Protein AF-A0AB34HE00-F1 (afdb_monomer)

Structure (mmCIF, N/CA/C/O backbone):
data_AF-A0AB34HE00-F1
#
_entry.id   AF-A0AB34HE00-F1
#
loop_
_atom_site.group_PDB
_atom_site.id
_atom_site.type_symbol
_atom_site.label_atom_id
_atom_site.label_alt_id
_atom_site.label_comp_id
_atom_site.label_asym_id
_atom_site.label_entity_id
_atom_site.label_seq_id
_atom_site.pdbx_PDB_ins_code
_atom_site.Cartn_x
_atom_site.Cartn_y
_atom_site.Cartn_z
_atom_site.occupancy
_atom_site.B_iso_or_equiv
_atom_site.auth_seq_id
_atom_site.auth_comp_id
_atom_site.auth_asym_id
_atom_site.auth_atom_id
_atom_site.pdbx_PDB_model_num
ATOM 1 N N . MET A 1 1 ? 17.769 9.445 -12.924 1.00 48.28 1 MET A N 1
ATOM 2 C CA . MET A 1 1 ? 16.444 10.086 -12.811 1.00 48.28 1 MET A CA 1
ATOM 3 C C . MET A 1 1 ? 16.498 10.975 -11.578 1.00 48.28 1 MET A C 1
ATOM 5 O O . MET A 1 1 ? 16.554 10.436 -10.483 1.00 48.28 1 MET A O 1
ATOM 9 N N . SER A 1 2 ? 16.625 12.293 -11.733 1.00 54.03 2 SER A N 1
ATOM 10 C CA . SER A 1 2 ? 16.610 13.227 -10.600 1.00 54.03 2 SER A CA 1
ATOM 11 C C . SER A 1 2 ? 15.168 13.384 -10.118 1.00 54.03 2 SER A C 1
ATOM 13 O O . SER A 1 2 ? 14.342 13.938 -10.841 1.00 54.03 2 SER A O 1
ATOM 15 N N . THR A 1 3 ? 14.838 12.848 -8.947 1.00 61.94 3 THR A N 1
ATOM 16 C CA . THR A 1 3 ? 13.557 13.116 -8.281 1.00 61.94 3 THR A CA 1
ATOM 17 C C . THR A 1 3 ? 13.557 14.574 -7.826 1.00 61.94 3 THR A C 1
ATOM 19 O O . THR A 1 3 ? 14.520 15.012 -7.194 1.00 61.94 3 THR A O 1
ATOM 22 N N . SER A 1 4 ? 12.529 15.349 -8.179 1.00 78.31 4 SER A N 1
ATOM 23 C CA . SER A 1 4 ? 12.396 16.711 -7.652 1.00 78.31 4 SER A CA 1
ATOM 24 C C . SER A 1 4 ? 12.177 16.657 -6.135 1.00 78.31 4 SER A C 1
ATOM 26 O O . SER A 1 4 ? 11.664 15.667 -5.613 1.00 78.31 4 SER A O 1
ATOM 28 N N . SER A 1 5 ? 12.548 17.725 -5.422 1.00 83.69 5 SER A N 1
ATOM 29 C CA . SER A 1 5 ? 12.297 17.852 -3.972 1.00 83.69 5 SER A CA 1
ATOM 30 C C . SER A 1 5 ? 10.817 17.626 -3.613 1.00 83.69 5 SER A C 1
ATOM 32 O O . SER A 1 5 ? 10.491 17.067 -2.567 1.00 83.69 5 SER A O 1
ATOM 34 N N . GLU A 1 6 ? 9.916 17.994 -4.527 1.00 89.06 6 GLU A N 1
ATOM 35 C CA . GLU A 1 6 ? 8.473 17.806 -4.385 1.00 89.06 6 GLU A CA 1
ATOM 36 C C . GLU A 1 6 ? 8.080 16.324 -4.341 1.00 89.06 6 GLU A C 1
ATOM 38 O O . GLU A 1 6 ? 7.235 15.939 -3.546 1.00 89.06 6 GLU A O 1
ATOM 43 N N . GLU A 1 7 ? 8.725 15.448 -5.114 1.00 89.62 7 GLU A N 1
ATOM 44 C CA . GLU A 1 7 ? 8.373 14.021 -5.131 1.00 89.62 7 GLU A CA 1
ATOM 45 C C . GLU A 1 7 ? 8.819 13.258 -3.876 1.00 89.62 7 GLU A C 1
ATOM 47 O O . GLU A 1 7 ? 8.312 12.168 -3.606 1.00 89.62 7 GLU A O 1
ATOM 52 N N . CYS A 1 8 ? 9.721 13.835 -3.081 1.00 93.44 8 CYS A N 1
ATOM 53 C CA . CYS A 1 8 ? 10.228 13.259 -1.835 1.00 93.44 8 CYS A CA 1
ATOM 54 C C . CYS A 1 8 ? 9.305 13.517 -0.629 1.00 93.44 8 CYS A C 1
ATOM 56 O O . CYS A 1 8 ? 9.769 13.598 0.504 1.00 93.44 8 CYS A O 1
ATOM 58 N N . GLN A 1 9 ? 7.999 13.645 -0.862 1.00 95.75 9 GLN A N 1
ATOM 59 C CA . GLN A 1 9 ? 6.988 13.823 0.180 1.00 95.75 9 GLN A CA 1
ATOM 60 C C . GLN A 1 9 ? 6.177 12.539 0.395 1.00 95.75 9 GLN A C 1
ATOM 62 O O . GLN A 1 9 ? 6.268 11.561 -0.360 1.00 95.75 9 GLN A O 1
ATOM 67 N N . ASN A 1 10 ? 5.363 12.528 1.451 1.00 97.19 10 ASN A N 1
ATOM 68 C CA . ASN A 1 10 ? 4.399 11.460 1.676 1.00 97.19 10 ASN A CA 1
ATOM 69 C C . ASN A 1 10 ? 3.065 11.779 0.991 1.00 97.19 10 ASN A C 1
ATOM 71 O O . ASN A 1 10 ? 2.254 12.544 1.507 1.00 97.19 10 ASN A O 1
ATOM 75 N N . TYR A 1 11 ? 2.825 11.165 -0.163 1.00 97.19 11 TYR A N 1
ATOM 76 C CA . TYR A 1 11 ? 1.561 11.268 -0.879 1.00 97.19 11 TYR A CA 1
ATOM 77 C C . TYR A 1 11 ? 0.669 10.096 -0.494 1.00 97.19 11 TYR A C 1
ATOM 79 O O . TYR A 1 11 ? 1.043 8.948 -0.725 1.00 97.19 11 TYR A O 1
ATOM 87 N N . ILE A 1 12 ? -0.515 10.366 0.054 1.00 97.31 12 ILE A N 1
ATOM 88 C CA . ILE A 1 12 ? -1.501 9.320 0.350 1.00 97.31 12 ILE A CA 1
ATOM 89 C C . ILE A 1 12 ? -2.065 8.781 -0.971 1.00 97.31 12 ILE A C 1
ATOM 91 O O . ILE A 1 12 ? -2.585 9.537 -1.791 1.00 97.31 12 ILE A O 1
ATOM 95 N N . ARG A 1 13 ? -1.926 7.470 -1.200 1.00 95.69 13 ARG A N 1
ATOM 96 C CA . ARG A 1 13 ? -2.352 6.785 -2.442 1.00 95.69 13 ARG A CA 1
ATOM 97 C C . ARG A 1 13 ? -3.392 5.698 -2.203 1.00 95.69 13 ARG A C 1
ATOM 99 O O . ARG A 1 13 ? -4.024 5.244 -3.154 1.00 95.69 13 ARG A O 1
ATOM 106 N N . VAL A 1 14 ? -3.563 5.284 -0.950 1.00 96.12 14 VAL A N 1
ATOM 107 C CA . VAL A 1 14 ? -4.580 4.324 -0.523 1.00 96.12 14 VAL A CA 1
ATOM 108 C C . VAL A 1 14 ? -5.256 4.865 0.727 1.00 96.12 14 VAL A C 1
ATOM 110 O O . VAL A 1 14 ? -4.582 5.238 1.686 1.00 96.12 14 VAL A O 1
ATOM 113 N N . LEU A 1 15 ? -6.583 4.892 0.703 1.00 96.25 15 LEU A N 1
ATOM 114 C CA . LEU A 1 15 ? -7.442 5.300 1.806 1.00 96.25 15 LEU A CA 1
ATOM 115 C C . LEU A 1 15 ? -8.671 4.389 1.774 1.00 96.25 15 LEU A C 1
ATOM 117 O O . LEU A 1 15 ? -9.487 4.501 0.863 1.00 96.25 15 LEU A O 1
ATOM 121 N N . LEU A 1 16 ? -8.755 3.445 2.707 1.00 95.81 16 LEU A N 1
ATOM 122 C CA . LEU A 1 16 ? -9.796 2.419 2.750 1.00 95.81 16 LEU A CA 1
ATOM 123 C C . LEU A 1 16 ? -10.482 2.443 4.110 1.00 95.81 16 LEU A C 1
ATOM 125 O O . LEU A 1 16 ? -9.814 2.484 5.143 1.00 95.81 16 LEU A O 1
ATOM 129 N N . VAL A 1 17 ? -11.809 2.392 4.096 1.00 94.62 17 VAL A N 1
ATOM 130 C CA . VAL A 1 17 ? -12.650 2.392 5.295 1.00 94.62 17 VAL A CA 1
ATOM 131 C C . VAL A 1 17 ? -13.351 1.044 5.399 1.00 94.62 17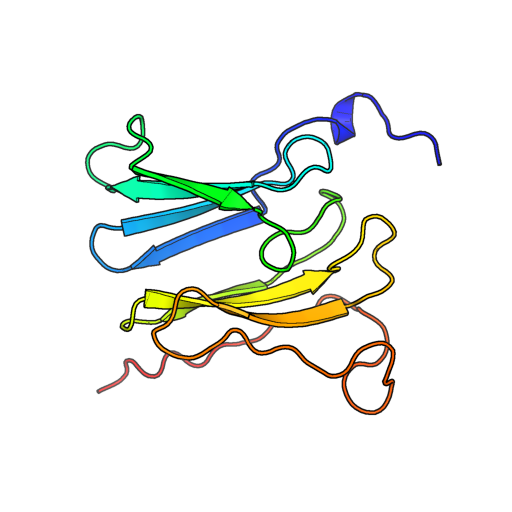 VAL A C 1
ATOM 133 O O . VAL A 1 17 ? -13.938 0.586 4.422 1.00 94.62 17 VAL A O 1
ATOM 136 N N . GLY A 1 18 ? -13.290 0.417 6.573 1.00 90.88 18 GLY A N 1
ATOM 137 C CA . GLY A 1 18 ? -14.003 -0.821 6.882 1.00 90.88 18 GLY A CA 1
ATOM 138 C C . GLY A 1 18 ? -14.508 -0.794 8.320 1.00 90.88 18 GLY A C 1
ATOM 139 O O . GLY A 1 18 ? -13.723 -0.933 9.260 1.00 90.88 18 GLY A O 1
ATOM 140 N N . GLY A 1 19 ? -15.814 -0.589 8.502 1.00 91.06 19 GLY A N 1
ATOM 141 C CA . GLY A 1 19 ? -16.392 -0.314 9.821 1.00 91.06 19 GLY A CA 1
ATOM 142 C C . GLY A 1 19 ? -15.828 0.983 10.417 1.00 91.06 19 GLY A C 1
ATOM 143 O O . GLY A 1 19 ? -15.849 2.021 9.765 1.00 91.06 19 GLY A O 1
ATOM 144 N N . ASP A 1 20 ? -15.290 0.912 11.637 1.00 92.31 20 ASP A N 1
ATOM 145 C CA . ASP A 1 20 ? -14.570 2.011 12.318 1.00 92.31 20 ASP A CA 1
ATOM 146 C C . ASP A 1 20 ? -13.079 2.087 11.916 1.00 92.31 20 ASP A C 1
ATOM 148 O O . ASP A 1 20 ? -12.359 3.016 12.265 1.00 92.31 20 ASP A O 1
ATOM 152 N N . ARG A 1 21 ? -12.558 1.123 11.152 1.00 91.81 21 ARG A N 1
ATOM 153 C CA . ARG A 1 21 ? -11.128 1.103 10.820 1.00 91.81 21 ARG A CA 1
ATOM 154 C C . ARG A 1 21 ? -10.845 1.891 9.548 1.00 91.81 21 ARG A C 1
ATOM 156 O O . ARG A 1 21 ? -11.491 1.701 8.518 1.00 91.81 21 ARG A O 1
ATOM 163 N N . LEU A 1 22 ? -9.803 2.712 9.613 1.00 95.56 22 LEU A N 1
ATOM 164 C CA . LEU A 1 22 ? -9.218 3.426 8.491 1.00 95.56 22 LEU A CA 1
ATOM 165 C C . LEU A 1 22 ? -7.831 2.851 8.179 1.00 95.56 22 LEU A C 1
ATOM 167 O O . LEU A 1 22 ? -6.879 3.044 8.939 1.00 95.56 22 LEU A O 1
ATOM 171 N N . PHE A 1 23 ? -7.709 2.181 7.035 1.00 96.88 23 PHE A N 1
ATOM 172 C CA . PHE A 1 23 ? -6.435 1.709 6.499 1.00 96.88 23 PHE A CA 1
ATOM 173 C C . PHE A 1 23 ? -5.912 2.708 5.466 1.00 96.88 23 PHE A C 1
ATOM 175 O O . PHE A 1 23 ? -6.548 2.971 4.444 1.00 96.88 23 PHE A O 1
ATOM 182 N N . THR A 1 24 ? -4.737 3.277 5.723 1.00 97.44 24 THR A N 1
ATOM 183 C CA . THR A 1 24 ? -4.146 4.327 4.879 1.00 97.44 24 THR A CA 1
ATOM 184 C C . THR A 1 24 ? -2.747 3.941 4.449 1.00 97.44 24 THR A C 1
ATOM 186 O O . THR A 1 24 ? -1.997 3.408 5.260 1.00 97.44 24 THR A O 1
ATOM 189 N N . CYS A 1 25 ? -2.361 4.242 3.212 1.00 98.06 25 CYS A N 1
ATOM 190 C CA . CYS A 1 25 ? -0.977 4.117 2.773 1.00 98.06 25 CYS A CA 1
ATOM 191 C C . CYS A 1 25 ? -0.531 5.331 1.972 1.00 98.06 25 CYS A C 1
ATOM 193 O O . CYS A 1 25 ? -1.294 5.881 1.170 1.00 98.06 25 CYS A O 1
ATOM 195 N N . GLY A 1 26 ? 0.735 5.691 2.141 1.00 97.88 26 GLY A N 1
ATOM 196 C CA . GLY A 1 26 ? 1.368 6.7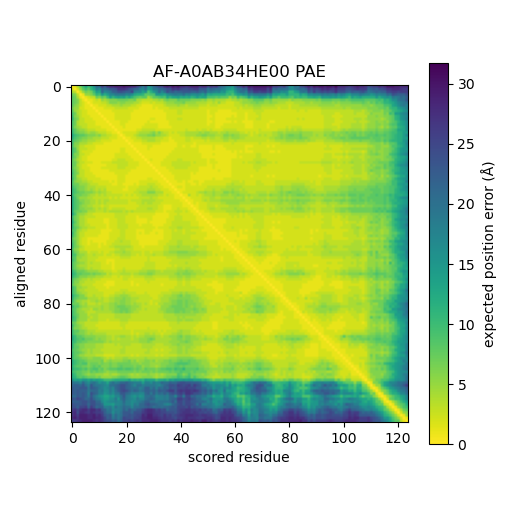36 1.359 1.00 97.88 26 GLY A CA 1
ATOM 197 C C . GLY A 1 26 ? 2.765 6.363 0.887 1.00 97.88 26 GLY A C 1
ATOM 198 O O . GLY A 1 26 ? 3.373 5.410 1.375 1.00 97.88 26 GLY A O 1
ATOM 199 N N . THR A 1 27 ? 3.251 7.116 -0.099 1.00 97.06 27 THR A N 1
ATOM 200 C CA . THR A 1 27 ? 4.555 6.906 -0.747 1.00 97.06 27 THR A CA 1
ATOM 201 C C . THR A 1 27 ? 5.721 7.083 0.211 1.00 97.06 27 THR A C 1
ATOM 203 O O . THR A 1 27 ? 6.768 6.482 -0.015 1.00 97.06 27 THR A O 1
ATOM 206 N N . ASN A 1 28 ? 5.547 7.920 1.242 1.00 97.50 28 ASN A N 1
ATOM 207 C CA . ASN A 1 28 ? 6.543 8.246 2.257 1.00 97.50 28 ASN A CA 1
ATOM 208 C C . ASN A 1 28 ? 7.949 8.417 1.650 1.00 97.50 28 ASN A C 1
ATOM 210 O O . ASN A 1 28 ? 8.855 7.634 1.921 1.00 97.50 28 ASN A O 1
ATOM 214 N N . ALA A 1 29 ? 8.093 9.387 0.740 1.00 95.81 29 ALA A N 1
ATOM 215 C CA . ALA A 1 29 ? 9.344 9.667 0.031 1.00 95.81 29 ALA A CA 1
ATOM 216 C C . ALA A 1 29 ? 9.976 8.421 -0.625 1.00 95.81 29 ALA A C 1
ATOM 218 O O . ALA A 1 29 ? 11.148 8.115 -0.417 1.00 95.81 29 ALA A O 1
ATOM 219 N N . PHE A 1 30 ? 9.190 7.683 -1.415 1.00 95.06 30 PHE A N 1
ATOM 220 C CA . PHE A 1 30 ? 9.606 6.429 -2.052 1.00 95.06 30 PHE A CA 1
ATOM 221 C C . PHE A 1 30 ? 9.979 5.300 -1.075 1.00 95.06 30 PHE A C 1
ATOM 223 O O . PHE A 1 30 ? 10.692 4.367 -1.439 1.00 95.06 30 PHE A O 1
ATOM 230 N N . THR A 1 31 ? 9.468 5.334 0.152 1.00 96.62 31 THR A N 1
ATOM 231 C CA . THR A 1 31 ? 9.561 4.233 1.118 1.00 96.62 31 THR A CA 1
ATOM 232 C C . THR A 1 31 ? 8.170 3.938 1.671 1.00 96.62 31 THR A C 1
ATOM 234 O O . THR A 1 31 ? 7.881 4.280 2.813 1.00 96.62 31 THR A O 1
ATOM 237 N N . PRO A 1 32 ? 7.266 3.361 0.856 1.00 97.44 32 PRO A N 1
ATOM 238 C CA . PRO A 1 32 ? 5.839 3.360 1.140 1.00 97.44 32 PRO A CA 1
ATOM 239 C C . PRO A 1 32 ? 5.510 2.696 2.477 1.00 97.44 32 PRO A C 1
ATOM 241 O O . PRO A 1 32 ? 6.024 1.623 2.805 1.00 97.44 32 PRO A O 1
ATOM 244 N N . VAL A 1 33 ? 4.604 3.321 3.226 1.00 98.25 33 VAL A N 1
ATOM 245 C CA . VAL A 1 33 ? 4.169 2.898 4.564 1.00 98.25 33 VAL A CA 1
ATOM 246 C C . VAL A 1 33 ? 2.649 2.900 4.616 1.00 98.25 33 VAL A C 1
ATOM 248 O O . VAL A 1 33 ? 2.007 3.806 4.080 1.00 98.25 33 VAL A O 1
ATOM 251 N N . CYS A 1 34 ? 2.082 1.898 5.285 1.00 98.00 34 CYS A N 1
ATOM 252 C CA . CYS A 1 34 ? 0.665 1.844 5.614 1.00 98.00 34 CYS A CA 1
ATOM 253 C C . CYS A 1 34 ? 0.443 1.943 7.123 1.00 98.00 34 CYS A C 1
ATOM 255 O O . CYS A 1 34 ? 1.270 1.488 7.911 1.00 98.00 34 CYS A O 1
ATOM 257 N N . THR A 1 35 ? -0.695 2.505 7.518 1.00 97.56 35 THR A N 1
ATOM 258 C CA . THR A 1 35 ? -1.102 2.666 8.915 1.00 97.56 35 THR A CA 1
ATOM 259 C C . THR A 1 35 ? -2.584 2.363 9.099 1.00 97.56 35 THR A C 1
ATOM 261 O O . THR A 1 35 ? -3.394 2.688 8.226 1.00 97.56 35 THR A O 1
ATOM 264 N N . ASN A 1 36 ? -2.917 1.766 10.243 1.00 95.69 36 ASN A N 1
ATOM 265 C CA . ASN A 1 36 ? -4.286 1.556 10.712 1.00 95.69 36 ASN A CA 1
ATOM 266 C C . ASN A 1 36 ? -4.642 2.580 11.785 1.00 95.69 36 ASN A C 1
ATOM 268 O O . ASN A 1 36 ? -3.875 2.770 12.729 1.00 95.69 36 ASN A O 1
ATOM 272 N N . ARG A 1 37 ? -5.824 3.184 11.663 1.00 95.62 37 ARG A N 1
ATOM 273 C CA . ARG A 1 37 ? -6.396 4.120 12.641 1.00 95.62 37 ARG A CA 1
ATOM 274 C C . ARG A 1 37 ? -7.877 3.830 12.855 1.00 95.62 37 ARG A C 1
ATOM 276 O O . ARG A 1 37 ? -8.482 3.121 12.051 1.00 95.62 37 ARG A O 1
ATOM 283 N N . THR A 1 38 ? -8.450 4.388 13.908 1.00 95.69 38 THR A N 1
ATOM 284 C CA . THR A 1 38 ? -9.904 4.460 14.103 1.00 95.69 38 THR A CA 1
ATOM 285 C C . THR A 1 38 ? -10.444 5.745 13.489 1.00 95.69 38 THR A C 1
ATOM 287 O O . THR A 1 38 ? -9.758 6.768 13.471 1.00 95.69 38 THR A O 1
ATOM 290 N N . LEU A 1 39 ? -11.671 5.719 12.967 1.00 94.94 39 LEU A N 1
ATOM 291 C CA . LEU A 1 39 ? -12.302 6.909 12.387 1.00 94.94 39 LEU A CA 1
ATOM 292 C C . LEU A 1 39 ? -12.606 7.969 13.450 1.00 94.94 39 LEU A C 1
ATOM 294 O O . LEU A 1 39 ? -12.607 9.161 13.148 1.00 94.94 39 LEU A O 1
ATOM 298 N N . SER A 1 40 ? -12.836 7.533 14.690 1.00 95.69 40 SER A N 1
ATOM 299 C CA . SER A 1 40 ? -13.066 8.412 15.838 1.00 95.69 40 SER A CA 1
ATOM 300 C C . SER A 1 40 ? -11.814 9.182 16.275 1.00 95.69 40 SER A C 1
ATOM 302 O O . SER A 1 40 ? -11.939 10.305 16.764 1.00 95.69 40 SER A O 1
ATOM 304 N N . ASN A 1 41 ? -10.613 8.627 16.066 1.00 95.06 41 ASN A N 1
ATOM 305 C CA . ASN A 1 41 ? -9.351 9.271 16.417 1.00 95.06 41 ASN A CA 1
ATOM 306 C C . ASN A 1 41 ? -8.263 9.048 15.352 1.00 95.06 41 ASN A C 1
ATOM 308 O O . ASN A 1 41 ? -7.428 8.150 15.439 1.00 95.06 41 ASN A O 1
ATOM 312 N N . LEU A 1 42 ? -8.207 9.954 14.374 1.00 93.88 42 LEU A N 1
ATOM 313 C CA . LEU A 1 42 ? -7.233 9.908 13.278 1.00 93.88 42 LEU A CA 1
ATOM 314 C C . LEU A 1 42 ? -5.793 10.266 13.689 1.00 93.88 42 LEU A C 1
ATOM 316 O O . LEU A 1 42 ? -4.888 10.180 12.857 1.00 93.88 42 LEU A O 1
ATOM 320 N N . THR A 1 43 ? -5.563 10.695 14.932 1.00 94.81 43 THR A N 1
ATOM 321 C CA . THR A 1 43 ? -4.207 11.014 15.411 1.00 94.81 43 THR A CA 1
ATOM 322 C C . THR A 1 43 ? -3.485 9.786 15.951 1.00 94.81 43 THR A C 1
ATOM 324 O O . THR A 1 43 ? -2.261 9.700 15.857 1.00 94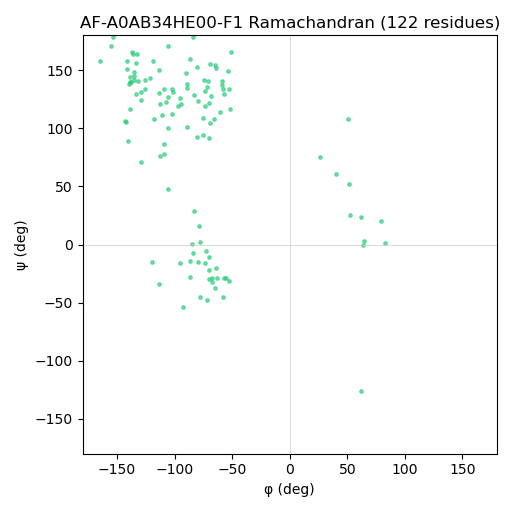.81 43 THR A O 1
ATOM 327 N N . GLU A 1 44 ? -4.236 8.807 16.452 1.00 95.25 44 GLU A N 1
ATOM 328 C CA . GLU A 1 44 ? -3.690 7.578 17.004 1.00 95.25 44 GLU A CA 1
ATOM 329 C C . GLU A 1 44 ? -3.392 6.565 15.892 1.00 95.25 44 GLU A C 1
ATOM 331 O O . GLU A 1 44 ? -4.229 6.271 15.038 1.00 95.25 44 GLU A O 1
ATOM 336 N N . ILE A 1 45 ? -2.167 6.038 15.886 1.00 95.81 45 ILE A N 1
ATOM 337 C CA . ILE A 1 45 ? -1.732 4.988 14.963 1.00 95.81 45 ILE A CA 1
ATOM 338 C C . ILE A 1 45 ? -1.732 3.677 15.736 1.00 95.81 45 ILE A C 1
ATOM 340 O O . ILE A 1 45 ? -0.904 3.494 16.623 1.00 95.81 45 ILE A O 1
ATOM 344 N N . HIS A 1 46 ? -2.632 2.763 15.379 1.00 94.44 46 HIS A N 1
ATOM 345 C CA . HIS A 1 46 ? -2.687 1.445 16.011 1.00 94.44 46 HIS A CA 1
ATOM 346 C C . HIS A 1 46 ? -1.596 0.522 15.468 1.00 94.44 46 HIS A C 1
ATOM 348 O O . HIS A 1 46 ? -0.881 -0.106 16.238 1.00 94.44 46 HIS A O 1
ATOM 354 N N . ASP A 1 47 ? -1.428 0.499 14.141 1.00 94.00 47 ASP A N 1
ATOM 355 C CA . ASP A 1 47 ? -0.396 -0.294 13.472 1.00 94.00 47 ASP A CA 1
ATOM 356 C C . ASP A 1 47 ? 0.310 0.527 12.398 1.00 94.00 47 ASP A C 1
ATOM 358 O O . ASP A 1 47 ? -0.320 1.331 11.702 1.00 94.00 47 ASP A O 1
ATOM 362 N N . GLN A 1 48 ? 1.593 0.235 12.188 1.00 96.62 48 GLN A N 1
ATOM 363 C CA . GLN A 1 48 ? 2.377 0.715 11.056 1.00 96.62 48 GLN A CA 1
ATOM 364 C C . GLN A 1 48 ? 3.080 -0.464 10.38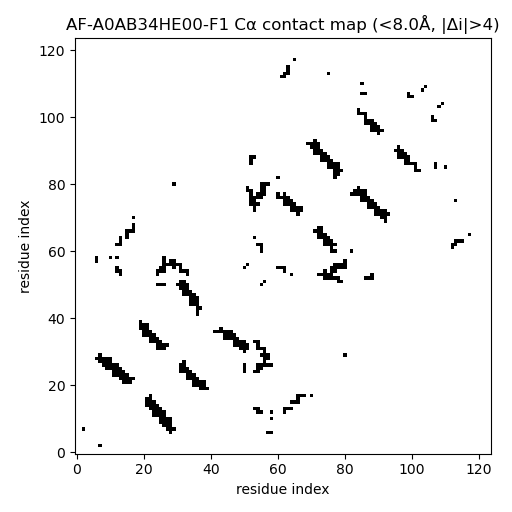0 1.00 96.62 48 GLN A C 1
ATOM 366 O O . GLN A 1 48 ? 3.829 -1.205 11.011 1.00 96.62 48 GLN A O 1
ATOM 371 N N . ILE A 1 49 ? 2.846 -0.635 9.080 1.00 96.81 49 ILE A N 1
ATOM 372 C CA . ILE A 1 49 ? 3.382 -1.752 8.297 1.00 96.81 49 ILE A CA 1
ATOM 373 C C . ILE A 1 49 ? 3.985 -1.263 6.981 1.00 96.81 49 ILE A C 1
ATOM 375 O O . ILE A 1 49 ? 3.700 -0.161 6.507 1.00 96.81 49 ILE A O 1
ATOM 379 N N . SER A 1 50 ? 4.791 -2.116 6.348 1.00 96.75 50 SER A N 1
ATOM 380 C CA . SER A 1 50 ? 5.318 -1.837 5.011 1.00 96.75 50 SER A CA 1
ATOM 381 C C . SER A 1 50 ? 4.187 -1.619 4.000 1.00 96.75 50 SER A C 1
ATOM 383 O O . SER A 1 50 ? 3.235 -2.402 3.925 1.00 96.75 50 SER A O 1
ATOM 385 N N . GLY A 1 51 ? 4.312 -0.567 3.193 1.00 96.25 51 GLY A N 1
ATOM 386 C CA . GLY A 1 51 ? 3.440 -0.299 2.055 1.00 96.25 51 GLY A CA 1
ATOM 387 C C . GLY A 1 51 ? 3.857 -1.023 0.778 1.00 96.25 51 GLY A C 1
ATOM 388 O O . GLY A 1 51 ? 3.167 -0.887 -0.231 1.00 96.25 51 GLY A O 1
ATOM 389 N N . MET A 1 52 ? 4.936 -1.816 0.800 1.00 95.00 52 MET A N 1
ATOM 390 C CA . MET A 1 52 ? 5.331 -2.648 -0.338 1.00 95.00 52 MET A CA 1
ATOM 391 C C . MET A 1 52 ? 4.150 -3.517 -0.790 1.00 95.00 52 MET A C 1
ATOM 393 O O . MET A 1 52 ? 3.450 -4.107 0.033 1.00 95.00 52 MET A O 1
ATOM 397 N N . ALA A 1 53 ? 3.916 -3.561 -2.104 1.00 92.88 53 ALA A N 1
ATOM 398 C CA . ALA A 1 53 ? 2.791 -4.255 -2.743 1.00 92.88 53 ALA A CA 1
ATOM 399 C C . ALA A 1 53 ? 1.382 -3.731 -2.407 1.00 92.88 53 ALA A C 1
ATOM 401 O O . ALA A 1 53 ? 0.406 -4.248 -2.942 1.00 92.88 53 ALA A O 1
ATOM 402 N N . ARG A 1 54 ? 1.255 -2.703 -1.560 1.00 95.38 54 ARG A N 1
ATOM 403 C CA . ARG A 1 54 ? -0.027 -2.089 -1.168 1.00 95.38 54 ARG A CA 1
ATOM 404 C C . ARG A 1 54 ? -0.158 -0.659 -1.669 1.00 95.38 54 ARG A C 1
ATOM 406 O O . ARG A 1 54 ? -1.242 -0.228 -2.035 1.00 95.38 54 ARG A O 1
ATOM 413 N N . CYS A 1 55 ? 0.958 0.056 -1.714 1.00 95.75 55 CYS A N 1
ATOM 414 C CA . CYS A 1 55 ? 1.076 1.441 -2.125 1.00 95.75 55 CYS A CA 1
ATOM 415 C C . CYS A 1 55 ? 2.278 1.584 -3.065 1.00 95.75 55 CYS A C 1
ATOM 417 O O . CYS A 1 55 ? 3.302 0.931 -2.849 1.00 95.75 55 CYS A O 1
ATOM 419 N N . PRO A 1 56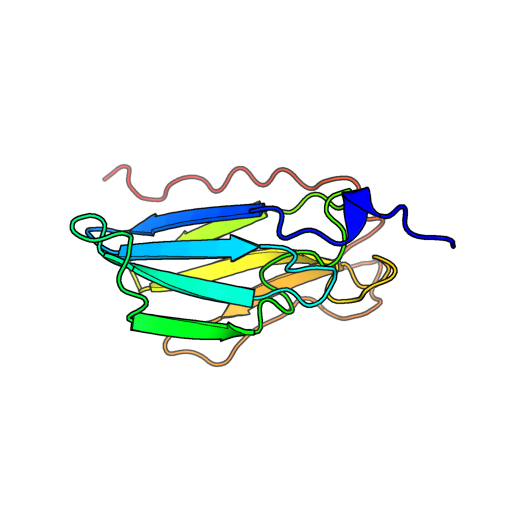 ? 2.186 2.412 -4.114 1.00 94.88 56 PRO A N 1
ATOM 420 C CA . PRO A 1 56 ? 3.315 2.649 -4.992 1.00 94.88 56 PRO A CA 1
ATOM 421 C C . PRO A 1 56 ? 4.419 3.435 -4.281 1.00 94.88 56 PRO A C 1
ATOM 423 O O . PRO A 1 56 ? 4.168 4.205 -3.354 1.00 94.88 56 PRO A O 1
ATOM 426 N N . TYR A 1 57 ? 5.641 3.271 -4.783 1.00 94.88 57 TYR A N 1
ATOM 427 C CA . TYR A 1 57 ? 6.806 4.052 -4.372 1.00 94.88 57 TYR A CA 1
ATOM 428 C C . TYR A 1 57 ? 6.726 5.493 -4.893 1.00 94.88 57 TYR A C 1
ATOM 430 O O . TYR A 1 57 ? 6.922 6.441 -4.141 1.00 94.88 57 TYR A O 1
ATOM 438 N N . SER A 1 58 ? 6.418 5.664 -6.183 1.00 92.94 58 SER A N 1
ATOM 439 C CA . SER A 1 58 ? 6.303 6.984 -6.809 1.00 92.94 58 SER A CA 1
ATOM 440 C C . SER A 1 58 ? 4.877 7.531 -6.702 1.00 92.94 58 SER A C 1
ATOM 442 O O . SER A 1 58 ? 3.931 6.797 -7.002 1.00 92.94 58 SER A O 1
ATOM 444 N N . PRO A 1 59 ? 4.689 8.831 -6.407 1.00 93.19 59 PRO A N 1
ATOM 445 C CA . PRO A 1 59 ? 3.366 9.459 -6.448 1.00 93.19 59 PRO A CA 1
ATOM 446 C C . PRO A 1 59 ? 2.750 9.482 -7.855 1.00 93.19 59 PRO A C 1
ATOM 448 O O . PRO A 1 59 ? 1.532 9.587 -7.994 1.00 93.19 59 PRO A O 1
ATOM 451 N N . ARG A 1 60 ? 3.573 9.343 -8.905 1.00 89.75 60 ARG A N 1
ATOM 452 C CA . ARG A 1 60 ? 3.128 9.290 -10.308 1.00 89.75 60 ARG A CA 1
ATOM 453 C C . ARG A 1 60 ? 2.593 7.927 -10.723 1.00 89.75 60 ARG A C 1
ATOM 455 O O . ARG A 1 60 ? 1.952 7.807 -11.764 1.00 89.75 60 ARG A O 1
ATOM 462 N N . HIS A 1 61 ? 2.863 6.893 -9.936 1.00 88.62 61 HIS A N 1
ATOM 463 C CA . HIS A 1 61 ? 2.293 5.584 -10.177 1.00 88.62 61 HIS A CA 1
ATOM 464 C C . HIS A 1 61 ? 0.851 5.583 -9.639 1.00 88.62 61 HIS A C 1
ATOM 466 O O . HIS A 1 61 ? 0.579 5.895 -8.479 1.00 88.62 61 HIS A O 1
ATOM 472 N N . ASN A 1 62 ? -0.100 5.258 -10.512 1.00 87.19 62 ASN A N 1
ATOM 473 C CA . ASN A 1 62 ? -1.430 4.781 -10.143 1.00 87.19 62 ASN A CA 1
ATOM 474 C C . ASN A 1 62 ? -1.387 3.613 -9.135 1.00 87.19 62 ASN A C 1
ATOM 476 O O . ASN A 1 62 ? -0.364 2.981 -8.888 1.00 87.19 62 ASN A O 1
ATOM 480 N N . SER A 1 63 ? -2.529 3.330 -8.536 1.00 89.31 63 SER A N 1
ATOM 481 C CA . SER A 1 63 ? -2.749 2.150 -7.708 1.00 89.31 63 SER A CA 1
ATOM 482 C C . SER A 1 63 ? -4.243 1.976 -7.528 1.00 89.31 63 SER A C 1
ATOM 484 O O . SER A 1 63 ? -5.019 2.919 -7.682 1.00 89.31 63 SER A O 1
ATOM 486 N N . THR A 1 64 ? -4.670 0.769 -7.203 1.00 91.69 64 THR A N 1
ATOM 487 C CA . THR A 1 64 ? -6.036 0.521 -6.744 1.00 91.69 64 THR A CA 1
ATOM 488 C C . THR A 1 64 ? -5.967 -0.467 -5.602 1.00 91.69 64 THR A C 1
ATOM 490 O O . THR A 1 64 ? -5.168 -1.398 -5.649 1.00 91.69 64 THR A O 1
ATOM 493 N N . ALA A 1 65 ? -6.769 -0.255 -4.568 1.00 93.81 65 ALA A N 1
ATOM 494 C CA . ALA A 1 65 ? -6.836 -1.156 -3.436 1.00 93.81 65 ALA A CA 1
ATOM 495 C C . ALA A 1 65 ? -8.279 -1.302 -2.949 1.00 93.81 65 ALA A C 1
ATOM 497 O O . ALA A 1 65 ? -9.115 -0.439 -3.213 1.00 93.81 65 ALA A O 1
ATOM 498 N N . LEU A 1 66 ? -8.543 -2.402 -2.255 1.00 93.38 66 LEU A N 1
ATOM 499 C CA . LEU A 1 66 ? -9.819 -2.764 -1.657 1.00 93.38 66 LEU A CA 1
ATOM 500 C C . LEU A 1 66 ? -9.555 -3.376 -0.283 1.00 93.38 66 LEU A C 1
ATOM 502 O O . LEU A 1 66 ? -8.643 -4.191 -0.134 1.00 93.38 66 LEU A O 1
ATOM 506 N N . LEU A 1 67 ? -10.380 -3.009 0.693 1.00 93.38 67 LEU A N 1
ATOM 507 C CA . LEU A 1 67 ? -10.460 -3.663 1.993 1.00 93.38 67 LEU A CA 1
ATOM 508 C C . LEU A 1 67 ? -11.745 -4.491 2.013 1.00 93.38 67 LEU A C 1
ATOM 510 O O . LEU A 1 67 ? -12.814 -3.980 1.697 1.00 93.38 67 LEU A O 1
ATOM 514 N N . THR A 1 68 ? -11.631 -5.770 2.345 1.00 91.75 68 THR A N 1
ATOM 515 C CA . THR A 1 68 ? -12.786 -6.670 2.467 1.00 91.75 68 THR A CA 1
ATOM 516 C C . THR A 1 68 ? -13.398 -6.594 3.865 1.00 91.75 68 THR A C 1
ATOM 518 O O . THR A 1 68 ? -12.707 -6.250 4.826 1.00 91.75 68 THR A O 1
ATOM 521 N N . ALA A 1 69 ? -14.660 -7.013 4.010 1.00 88.75 69 ALA A N 1
ATOM 522 C CA . ALA A 1 69 ? -15.307 -7.164 5.318 1.00 88.75 69 ALA A CA 1
ATOM 523 C C . ALA A 1 69 ? -14.541 -8.119 6.260 1.00 88.75 69 ALA A C 1
ATOM 525 O O . ALA A 1 69 ? -14.552 -7.942 7.475 1.00 88.75 69 ALA A O 1
ATOM 526 N N . GLY A 1 70 ? -13.816 -9.097 5.699 1.00 88.44 70 GLY A N 1
ATOM 527 C CA . GLY A 1 70 ? -12.940 -10.012 6.440 1.00 88.44 70 GLY A CA 1
ATOM 528 C C . GLY A 1 70 ? -11.588 -9.418 6.859 1.00 88.44 70 GLY A C 1
ATOM 529 O O . GLY A 1 70 ? -10.767 -10.136 7.424 1.00 88.44 70 GLY A O 1
ATOM 530 N N . GLY A 1 71 ? -11.322 -8.140 6.566 1.00 89.69 71 GLY A N 1
ATOM 531 C CA . GLY A 1 71 ? -10.076 -7.450 6.918 1.00 89.69 71 GLY A CA 1
ATOM 532 C C . GLY A 1 71 ? -8.908 -7.681 5.953 1.00 89.69 71 GLY A C 1
ATOM 533 O O . GLY A 1 71 ? -7.828 -7.130 6.156 1.00 89.69 71 GLY A O 1
ATOM 534 N N . GLU A 1 72 ? -9.103 -8.455 4.881 1.00 94.00 72 GLU A N 1
ATOM 535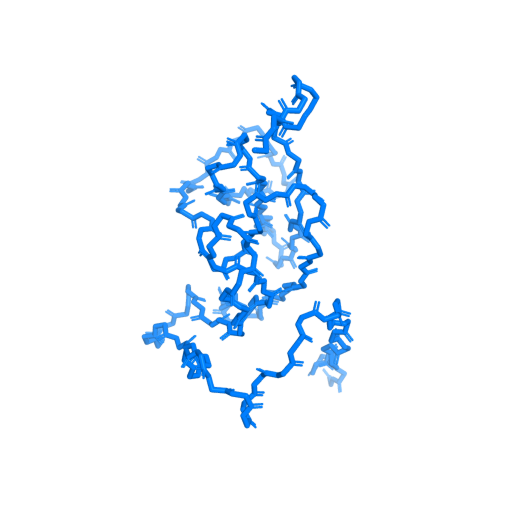 C CA . GLU A 1 72 ? -8.080 -8.643 3.850 1.00 94.00 72 GLU A CA 1
ATOM 536 C C . GLU A 1 72 ? -7.952 -7.396 2.971 1.00 94.00 72 GLU A C 1
ATOM 538 O O . GLU A 1 72 ? -8.961 -6.806 2.574 1.00 94.00 72 GLU A O 1
ATOM 543 N N . VAL A 1 73 ? -6.722 -7.057 2.588 1.00 94.69 73 VAL A N 1
ATOM 544 C CA . VAL A 1 73 ? -6.424 -5.986 1.633 1.00 94.69 73 VAL A CA 1
ATOM 545 C C . VAL A 1 73 ? -5.965 -6.584 0.313 1.00 94.69 73 VAL A C 1
ATOM 547 O O . VAL A 1 73 ? -4.953 -7.291 0.260 1.00 94.69 73 VAL A O 1
ATOM 550 N N . TYR A 1 74 ? -6.678 -6.235 -0.753 1.00 95.56 74 TYR A N 1
ATOM 551 C CA . TYR A 1 74 ? -6.282 -6.480 -2.134 1.00 95.56 74 TYR A CA 1
ATOM 552 C C . TYR A 1 74 ? -5.733 -5.183 -2.713 1.00 95.56 74 TYR A C 1
ATOM 554 O O . TYR A 1 74 ? -6.364 -4.138 -2.594 1.00 95.56 74 TYR A O 1
ATOM 562 N N . ALA A 1 75 ? -4.568 -5.229 -3.345 1.00 94.31 75 ALA A N 1
ATOM 563 C CA . ALA A 1 75 ? -3.939 -4.069 -3.953 1.00 94.31 75 ALA A CA 1
ATOM 564 C C . ALA A 1 75 ? -3.347 -4.424 -5.315 1.00 94.31 75 ALA A C 1
ATOM 566 O O . ALA A 1 75 ? -2.755 -5.482 -5.501 1.00 94.31 75 ALA A O 1
ATOM 567 N N . ALA A 1 76 ? -3.504 -3.518 -6.269 1.00 92.56 76 ALA A N 1
ATOM 568 C CA . ALA A 1 76 ? -2.893 -3.564 -7.582 1.00 92.56 76 ALA A CA 1
ATOM 569 C C . ALA A 1 76 ? -1.986 -2.340 -7.724 1.00 92.56 76 ALA A C 1
ATOM 571 O O . ALA A 1 76 ? -2.458 -1.205 -7.831 1.00 92.56 76 ALA A O 1
ATOM 572 N N . THR A 1 77 ? -0.676 -2.562 -7.689 1.00 91.75 77 THR A N 1
ATOM 573 C CA . THR A 1 77 ? 0.334 -1.498 -7.740 1.00 91.75 77 THR A CA 1
ATOM 574 C C . THR A 1 77 ? 1.656 -2.040 -8.282 1.00 91.75 77 THR A C 1
ATOM 576 O O . THR A 1 77 ? 1.826 -3.249 -8.444 1.00 91.75 77 THR A O 1
ATOM 579 N N . ALA A 1 78 ? 2.600 -1.146 -8.562 1.00 89.94 78 ALA A N 1
ATOM 580 C CA . ALA A 1 78 ? 3.990 -1.532 -8.751 1.00 89.94 78 ALA A CA 1
ATOM 581 C C . ALA A 1 78 ? 4.639 -1.896 -7.408 1.00 89.94 78 ALA A C 1
ATOM 583 O O . ALA A 1 78 ? 4.523 -1.148 -6.432 1.00 89.94 78 ALA A O 1
ATOM 584 N N . MET A 1 79 ? 5.325 -3.038 -7.374 1.00 89.88 79 MET A N 1
ATOM 585 C CA . MET A 1 79 ? 6.031 -3.545 -6.196 1.00 89.88 79 MET A CA 1
ATOM 586 C C . MET A 1 79 ? 7.460 -3.008 -6.067 1.00 89.88 79 MET A C 1
ATOM 588 O O . MET A 1 79 ? 8.051 -3.137 -4.998 1.00 89.88 79 MET A O 1
ATOM 592 N N . ASP A 1 80 ?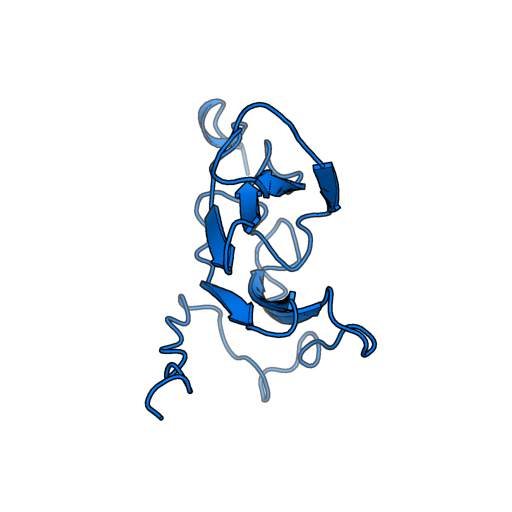 8.005 -2.403 -7.121 1.00 88.31 80 ASP A N 1
ATOM 593 C CA . ASP A 1 80 ? 9.368 -1.889 -7.186 1.00 88.31 80 ASP A CA 1
ATOM 594 C C . ASP A 1 80 ? 9.416 -0.373 -7.434 1.00 88.31 80 ASP A C 1
ATOM 596 O O . ASP A 1 80 ? 8.490 0.246 -7.967 1.00 88.31 80 ASP A O 1
ATOM 600 N N . PHE A 1 81 ? 10.543 0.235 -7.061 1.00 86.94 81 PHE A N 1
ATOM 601 C CA . PHE A 1 81 ? 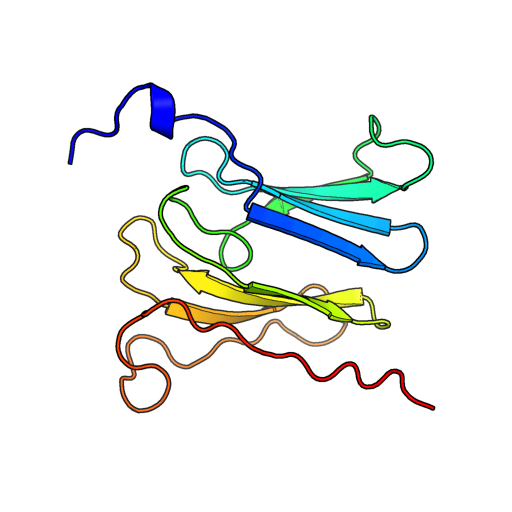10.772 1.670 -7.229 1.00 86.94 81 PHE A CA 1
ATOM 602 C C . PHE A 1 81 ? 10.654 2.136 -8.699 1.00 86.94 81 PHE A C 1
ATOM 604 O O . PHE A 1 81 ? 9.965 3.128 -8.946 1.00 86.94 81 PHE A O 1
ATOM 611 N N . PRO A 1 82 ? 11.237 1.431 -9.694 1.00 87.50 82 PRO A N 1
ATOM 612 C CA . PRO A 1 82 ? 11.107 1.806 -11.104 1.00 87.50 82 PRO A CA 1
ATOM 613 C C . PRO A 1 82 ? 9.721 1.601 -11.727 1.00 87.50 82 PRO A C 1
ATOM 615 O O . PRO A 1 82 ? 9.519 2.050 -12.853 1.00 87.50 82 PRO A O 1
ATOM 618 N N . GLY A 1 83 ? 8.790 0.908 -11.065 1.00 85.69 83 GLY A N 1
ATOM 619 C CA . GLY A 1 83 ? 7.472 0.631 -11.638 1.00 85.69 83 GLY A CA 1
ATOM 620 C C . GLY A 1 83 ? 7.424 -0.528 -12.641 1.00 85.69 83 GLY A C 1
ATOM 621 O O . GLY A 1 83 ? 6.519 -0.560 -13.474 1.00 85.69 83 GLY A O 1
ATOM 622 N N . ARG A 1 84 ? 8.400 -1.446 -12.625 1.00 86.81 84 ARG A N 1
ATOM 623 C CA . ARG A 1 84 ? 8.543 -2.535 -13.610 1.00 86.81 84 ARG A CA 1
ATOM 624 C C . ARG A 1 84 ? 7.928 -3.859 -13.163 1.00 86.81 84 ARG A C 1
ATOM 626 O O . ARG A 1 84 ? 7.714 -4.716 -14.017 1.00 86.81 84 ARG A O 1
ATOM 633 N N . ASP A 1 85 ? 7.635 -4.030 -11.876 1.00 88.75 85 ASP A N 1
ATOM 634 C CA . ASP A 1 85 ? 6.984 -5.222 -11.320 1.00 88.75 85 ASP A CA 1
ATOM 635 C C . ASP A 1 85 ? 5.544 -4.902 -10.880 1.00 88.75 85 ASP A C 1
ATOM 637 O O . ASP A 1 85 ? 5.290 -4.681 -9.690 1.00 88.75 85 ASP A O 1
ATOM 641 N N . PRO A 1 86 ? 4.578 -4.816 -11.815 1.00 88.75 86 PRO A N 1
ATOM 642 C CA . PRO A 1 86 ? 3.177 -4.696 -11.453 1.00 88.75 86 PRO A CA 1
ATOM 643 C C . PRO A 1 86 ? 2.662 -6.019 -10.887 1.00 88.75 86 PRO A C 1
ATOM 645 O O . PRO A 1 86 ? 2.863 -7.087 -11.469 1.00 88.75 86 PRO A O 1
ATOM 648 N N . ALA A 1 87 ? 1.919 -5.946 -9.788 1.00 90.50 87 ALA A N 1
ATOM 649 C CA . ALA A 1 87 ? 1.286 -7.118 -9.208 1.00 90.50 87 ALA A CA 1
ATOM 650 C C . ALA A 1 87 ? -0.109 -6.807 -8.680 1.00 90.50 87 ALA A C 1
ATOM 652 O O . ALA A 1 87 ? -0.386 -5.691 -8.238 1.00 90.50 87 ALA A O 1
ATOM 653 N N . ILE A 1 88 ? -0.963 -7.831 -8.692 1.00 93.06 88 ILE A N 1
ATOM 654 C CA . ILE A 1 88 ? -2.138 -7.890 -7.821 1.00 93.06 88 ILE A CA 1
ATOM 655 C C . ILE A 1 88 ? -1.724 -8.699 -6.597 1.00 93.06 88 ILE A C 1
ATOM 657 O O . ILE A 1 88 ? -1.207 -9.809 -6.738 1.00 93.06 88 ILE A O 1
ATOM 661 N N . TYR A 1 89 ? -1.925 -8.127 -5.417 1.00 94.75 89 TYR A N 1
ATOM 662 C CA . TYR A 1 89 ? -1.457 -8.642 -4.142 1.00 94.75 89 TYR A CA 1
ATOM 663 C C . TYR A 1 89 ? -2.595 -8.694 -3.125 1.00 94.75 89 TYR A C 1
ATOM 665 O O . TYR A 1 89 ? -3.296 -7.704 -2.935 1.00 94.75 89 TYR A O 1
ATOM 673 N N . ARG A 1 90 ? -2.757 -9.833 -2.449 1.00 95.94 90 ARG A N 1
ATOM 674 C CA . ARG A 1 90 ? -3.659 -10.001 -1.302 1.00 95.94 90 ARG A CA 1
ATOM 675 C C . ARG A 1 90 ? -2.839 -10.162 -0.032 1.00 95.94 90 ARG A C 1
ATOM 677 O O . ARG A 1 90 ? -1.907 -10.963 -0.007 1.00 95.94 90 ARG A O 1
ATOM 684 N N . SER A 1 91 ? -3.210 -9.459 1.034 1.00 95.81 91 SER A N 1
ATOM 685 C CA . SER A 1 91 ? -2.544 -9.556 2.338 1.00 95.81 91 SER A CA 1
ATOM 686 C C . SER A 1 91 ? -3.464 -9.202 3.509 1.00 95.81 91 SER A C 1
ATOM 688 O O . SER A 1 91 ? -4.615 -8.841 3.291 1.00 95.81 91 SER A O 1
ATOM 690 N N . LEU A 1 92 ? -2.944 -9.290 4.742 1.00 93.25 92 LEU A N 1
ATOM 691 C CA . LEU A 1 92 ? -3.634 -8.963 6.009 1.00 93.25 92 LEU A CA 1
ATOM 692 C C . LEU A 1 92 ? -4.843 -9.848 6.360 1.00 93.25 92 LEU A C 1
ATOM 694 O O . LEU A 1 92 ? -5.469 -9.636 7.391 1.00 93.25 92 LEU A O 1
ATOM 698 N N . GLY A 1 93 ? -5.133 -10.858 5.539 1.00 89.81 93 GLY A N 1
ATOM 699 C CA . GLY A 1 93 ? -6.097 -11.909 5.844 1.00 89.81 93 GLY A CA 1
ATOM 700 C C . GLY A 1 93 ? -5.516 -13.051 6.674 1.00 89.81 93 GLY A C 1
ATOM 701 O O . GLY A 1 93 ? -4.323 -13.091 6.973 1.00 89.81 93 GLY A O 1
ATOM 702 N N . VAL A 1 94 ? -6.377 -14.020 6.989 1.00 91.94 94 VAL A N 1
ATOM 703 C CA . VAL A 1 94 ? -6.004 -15.274 7.673 1.00 91.94 94 VAL A CA 1
ATOM 704 C C . VAL A 1 94 ? -5.121 -16.154 6.784 1.00 91.94 94 VAL A C 1
ATOM 706 O O . VAL A 1 94 ? -4.259 -16.886 7.267 1.00 91.94 94 VAL A O 1
ATOM 709 N N . LEU A 1 95 ? -5.338 -16.094 5.469 1.00 93.00 95 LEU A N 1
ATOM 710 C CA . LEU A 1 95 ? -4.567 -16.864 4.505 1.00 93.00 95 LEU A CA 1
ATOM 711 C C . LEU A 1 95 ? -3.214 -16.199 4.212 1.00 93.00 95 LEU A C 1
ATOM 713 O O . LEU A 1 95 ? -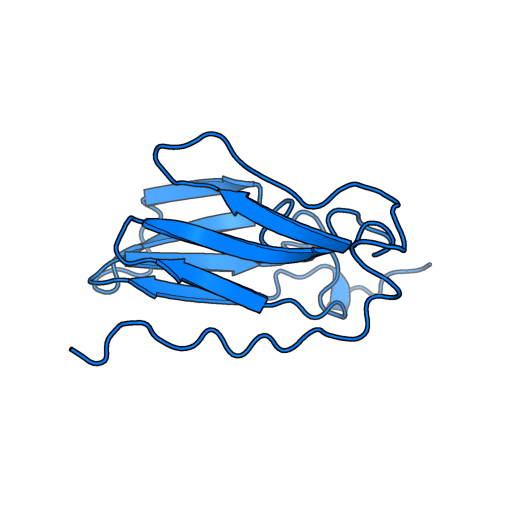3.112 -14.968 4.238 1.00 93.00 95 LEU A O 1
ATOM 717 N N . PRO A 1 96 ? -2.191 -16.989 3.831 1.00 95.19 96 PRO A N 1
ATOM 718 C CA . PRO A 1 96 ? -0.918 -16.445 3.390 1.00 95.19 96 PRO A CA 1
ATOM 719 C C . PRO A 1 96 ? -1.085 -15.415 2.262 1.00 95.19 96 PRO A C 1
ATOM 721 O O . PRO A 1 96 ? -2.012 -15.535 1.440 1.00 95.19 96 PRO A O 1
ATOM 724 N N . PRO A 1 97 ? -0.183 -14.419 2.186 1.00 95.12 97 PRO A N 1
ATOM 725 C CA . PRO A 1 97 ? -0.221 -13.444 1.115 1.00 95.12 97 PRO A CA 1
ATOM 726 C C . PRO A 1 97 ? -0.100 -14.106 -0.257 1.00 95.12 97 PRO A C 1
ATOM 728 O O . PRO A 1 97 ? 0.685 -15.035 -0.445 1.00 95.12 97 PRO A O 1
ATOM 731 N N . LEU A 1 98 ? -0.856 -13.599 -1.226 1.00 95.75 98 LEU A N 1
ATOM 732 C CA . LEU A 1 98 ? -0.840 -14.088 -2.604 1.00 95.75 98 LEU A CA 1
ATOM 733 C C . LEU A 1 98 ? -0.471 -12.956 -3.551 1.00 95.75 98 LEU A C 1
ATOM 735 O O . LEU A 1 98 ? -0.910 -11.824 -3.356 1.00 95.75 98 LEU A O 1
ATOM 739 N N . ARG A 1 99 ? 0.297 -13.272 -4.597 1.00 93.88 99 ARG A N 1
ATOM 740 C CA . ARG A 1 99 ? 0.603 -12.346 -5.691 1.00 93.88 99 ARG A CA 1
ATOM 741 C C . ARG A 1 99 ? 0.437 -12.999 -7.055 1.00 93.88 99 ARG A C 1
ATOM 743 O O . ARG A 1 99 ? 0.595 -14.210 -7.188 1.00 93.88 99 ARG A O 1
ATOM 750 N N . THR A 1 100 ? 0.206 -12.184 -8.078 1.00 91.81 100 THR A N 1
ATOM 751 C CA . THR A 1 100 ? 0.341 -12.602 -9.481 1.00 91.81 100 THR A CA 1
ATOM 752 C C . THR A 1 100 ? 1.786 -12.979 -9.816 1.00 91.81 100 THR A C 1
ATOM 754 O O . THR A 1 100 ? 2.734 -12.439 -9.229 1.00 91.81 100 THR A O 1
ATOM 757 N N . ALA A 1 101 ? 1.953 -13.884 -10.787 1.00 91.81 101 ALA A N 1
ATOM 758 C CA . ALA A 1 101 ? 3.262 -14.342 -11.246 1.00 91.81 101 ALA A CA 1
ATOM 759 C C . ALA A 1 101 ? 4.136 -13.170 -11.730 1.00 91.81 101 ALA A C 1
ATOM 761 O O . ALA A 1 101 ? 3.702 -12.344 -12.534 1.00 91.81 101 ALA A O 1
ATOM 762 N N . GLN A 1 102 ? 5.370 -13.105 -11.227 1.00 89.75 102 GLN A N 1
ATOM 763 C CA . GLN A 1 102 ? 6.319 -12.039 -11.541 1.00 89.75 102 GLN A CA 1
ATOM 764 C C . GLN A 1 102 ? 6.826 -12.162 -12.984 1.00 89.75 102 GLN A C 1
ATOM 766 O O . GLN A 1 102 ? 7.072 -13.270 -13.459 1.00 89.75 102 GLN A O 1
ATOM 771 N N . TYR A 1 103 ? 6.982 -11.026 -13.674 1.00 83.62 103 TYR A N 1
ATOM 772 C CA . TYR A 1 103 ? 7.510 -10.939 -15.046 1.00 83.62 103 TYR A CA 1
ATOM 773 C C . TYR A 1 103 ? 6.815 -11.857 -16.064 1.00 83.62 103 TYR A C 1
ATOM 775 O O . TYR A 1 103 ? 7.395 -12.230 -17.084 1.00 83.62 103 TYR A O 1
ATOM 783 N N . ASN A 1 104 ? 5.555 -12.212 -15.804 1.00 85.19 104 ASN A N 1
ATOM 784 C CA . ASN A 1 104 ? 4.767 -13.051 -16.688 1.00 85.19 104 ASN A CA 1
ATOM 785 C C . ASN A 1 104 ? 3.725 -12.207 -17.424 1.00 85.19 104 ASN A C 1
ATOM 787 O O . ASN A 1 104 ? 2.645 -11.916 -16.908 1.00 85.19 104 ASN A O 1
ATOM 791 N N . SER A 1 105 ? 4.050 -11.871 -18.669 1.00 83.62 105 SER A N 1
ATOM 792 C CA . SER A 1 105 ? 3.193 -11.123 -19.591 1.00 83.62 105 SER A CA 1
ATOM 793 C C . SER A 1 105 ? 1.814 -11.754 -19.797 1.00 83.62 105 SER A C 1
ATOM 795 O O . SER A 1 105 ? 0.838 -11.046 -20.028 1.00 83.62 105 SER A O 1
ATOM 797 N N . LYS A 1 106 ? 1.685 -13.082 -19.668 1.00 85.81 106 LYS A N 1
ATOM 798 C CA . LYS A 1 106 ? 0.385 -13.765 -19.783 1.00 85.81 106 LYS A CA 1
ATOM 799 C C . LYS A 1 106 ? -0.550 -13.466 -18.608 1.00 85.81 106 LYS A C 1
ATOM 801 O O . LYS A 1 106 ? -1.752 -13.643 -18.749 1.00 85.81 106 LYS A O 1
ATOM 806 N N . TRP A 1 107 ? -0.004 -13.044 -17.467 1.00 85.69 107 TRP A N 1
ATOM 807 C CA . TRP A 1 107 ? -0.774 -12.659 -16.283 1.00 85.69 107 TRP A CA 1
ATOM 808 C C . TRP A 1 107 ? -1.059 -11.162 -16.280 1.00 85.69 107 TRP A C 1
ATOM 810 O O . TRP A 1 107 ? -2.210 -10.753 -16.166 1.00 85.69 107 TRP A O 1
ATOM 820 N N . LEU A 1 108 ? -0.011 -10.345 -16.403 1.00 82.00 108 LEU A N 1
ATOM 821 C CA . LEU A 1 108 ? -0.113 -8.890 -16.417 1.00 82.00 108 LEU A CA 1
ATOM 822 C C . LEU A 1 108 ? 0.826 -8.326 -17.481 1.00 82.00 108 LEU A C 1
ATOM 824 O O . LEU A 1 108 ? 2.046 -8.453 -17.389 1.00 82.00 108 LEU A O 1
ATOM 828 N N . ASN A 1 109 ? 0.239 -7.672 -18.481 1.00 75.00 109 ASN A N 1
ATOM 829 C CA . ASN A 1 109 ? 0.952 -7.041 -19.582 1.00 75.00 109 ASN A CA 1
ATOM 830 C C . ASN A 1 109 ? 0.804 -5.528 -19.508 1.00 75.00 109 ASN A C 1
ATOM 832 O O . ASN A 1 109 ? -0.314 -5.040 -19.603 1.00 75.00 109 ASN A O 1
ATOM 836 N N . VAL A 1 110 ? 1.936 -4.820 -19.406 1.00 60.16 110 VAL A N 1
ATOM 837 C CA . VAL A 1 110 ? 2.063 -3.352 -19.433 1.00 60.16 110 VAL A CA 1
ATOM 838 C C . VAL A 1 110 ? 1.119 -2.651 -18.454 1.00 60.16 110 VAL A C 1
ATOM 840 O O . VAL A 1 110 ? -0.083 -2.521 -18.666 1.00 60.16 110 VAL A O 1
ATOM 843 N N . TRP A 1 111 ? 1.686 -2.108 -17.383 1.00 60.66 111 TRP A N 1
ATOM 844 C CA . TRP A 1 111 ? 0.906 -1.397 -16.386 1.00 60.66 111 TRP A CA 1
ATOM 845 C C . TRP A 1 111 ? 0.384 -0.057 -16.926 1.00 60.66 111 TRP A C 1
ATOM 847 O O . TRP A 1 111 ? 1.038 0.980 -16.855 1.00 60.66 111 TRP A O 1
ATOM 857 N N . LYS A 1 112 ? -0.818 -0.080 -17.498 1.00 54.91 112 LYS A N 1
ATOM 858 C CA . LYS A 1 112 ? -1.605 1.108 -17.827 1.00 54.91 112 LYS A CA 1
ATOM 859 C C . LYS A 1 112 ? -2.773 1.151 -16.862 1.00 54.91 112 LYS A C 1
ATOM 861 O O . LYS A 1 112 ? -3.813 0.584 -17.160 1.00 54.91 112 LYS A O 1
ATOM 866 N N . GLY A 1 113 ? -2.536 1.750 -15.689 1.00 52.91 113 GLY A N 1
ATOM 867 C CA . GLY A 1 113 ? -3.542 2.101 -14.679 1.00 52.91 113 GLY A CA 1
ATOM 868 C C . GLY A 1 113 ? -4.792 1.231 -14.714 1.00 52.91 113 GLY A C 1
ATOM 869 O O . GLY A 1 113 ? -5.821 1.671 -15.221 1.00 52.91 113 GLY A O 1
ATOM 870 N N . ILE A 1 114 ? -4.694 -0.005 -14.219 1.00 53.09 114 ILE A N 1
ATOM 871 C CA . ILE A 1 114 ? -5.862 -0.877 -14.173 1.00 53.09 114 ILE A CA 1
ATOM 872 C C . ILE A 1 114 ? -6.821 -0.297 -13.136 1.00 53.09 114 ILE A C 1
ATOM 874 O O . ILE A 1 114 ? -6.586 -0.406 -11.935 1.00 53.09 114 ILE A O 1
ATOM 878 N N . ARG A 1 115 ? -7.892 0.345 -13.605 1.00 49.25 115 ARG A N 1
ATOM 879 C CA . ARG A 1 115 ? -9.029 0.727 -12.773 1.00 49.25 115 ARG A CA 1
ATOM 880 C C . ARG A 1 115 ? -9.904 -0.511 -12.622 1.00 49.25 115 ARG A C 1
ATOM 882 O O . ARG A 1 115 ? -10.739 -0.789 -13.477 1.00 49.25 115 ARG A O 1
ATOM 889 N N . TRP A 1 116 ? -9.675 -1.282 -11.566 1.00 53.25 116 TRP A N 1
ATOM 890 C CA . TRP A 1 116 ? -10.561 -2.389 -11.225 1.00 53.25 116 TRP A CA 1
ATOM 891 C C . TRP A 1 116 ? -11.860 -1.826 -10.646 1.00 53.25 116 TRP A C 1
ATOM 893 O O . TRP A 1 116 ? -11.846 -1.139 -9.626 1.00 53.25 116 TRP A O 1
ATOM 903 N N . LEU A 1 117 ? -12.984 -2.116 -11.302 1.00 44.44 117 LEU A N 1
ATOM 904 C CA . LEU A 1 117 ? -14.288 -2.085 -10.652 1.00 44.44 117 LEU A CA 1
ATOM 905 C C . LEU A 1 117 ? -14.353 -3.346 -9.795 1.00 44.44 117 LEU A C 1
ATOM 907 O O . LEU A 1 117 ? -14.667 -4.426 -10.291 1.00 44.44 117 LEU A O 1
ATOM 911 N N . PHE A 1 118 ? -13.988 -3.232 -8.522 1.00 48.25 118 PHE A N 1
ATOM 912 C CA . PHE A 1 118 ? -14.416 -4.237 -7.563 1.00 48.25 118 PHE A CA 1
ATOM 913 C C . PHE A 1 118 ? -15.937 -4.110 -7.481 1.00 48.25 118 PHE A C 1
ATOM 915 O O . PHE A 1 118 ? -16.446 -3.099 -7.002 1.00 48.25 118 PHE A O 1
ATOM 922 N N . ALA A 1 119 ? -16.664 -5.077 -8.042 1.00 37.28 119 ALA A N 1
ATOM 923 C CA . ALA A 1 119 ? -18.089 -5.187 -7.781 1.00 37.28 119 ALA A CA 1
ATOM 924 C C . ALA A 1 119 ? -18.227 -5.397 -6.271 1.00 37.28 119 ALA A C 1
ATOM 926 O O . ALA A 1 119 ? -17.735 -6.400 -5.750 1.00 37.28 119 ALA A O 1
ATOM 927 N N . ASN A 1 120 ? -18.814 -4.426 -5.567 1.00 38.56 120 ASN A N 1
ATOM 928 C CA . ASN A 1 120 ? -19.221 -4.621 -4.183 1.00 38.56 120 ASN A CA 1
ATOM 929 C C . ASN A 1 120 ? -20.062 -5.898 -4.150 1.00 38.56 120 ASN A C 1
ATOM 931 O O . ASN A 1 120 ? -21.121 -5.946 -4.767 1.00 38.56 120 ASN A O 1
ATOM 935 N N . SER A 1 121 ? -19.604 -6.934 -3.447 1.00 37.91 121 SER A N 1
ATOM 936 C CA . SER A 1 121 ? -20.447 -8.102 -3.176 1.00 37.91 121 SER A CA 1
ATOM 937 C C . SER A 1 121 ? -21.440 -7.832 -2.036 1.00 37.91 121 SER A C 1
ATOM 939 O O . SER A 1 121 ? -21.978 -8.776 -1.467 1.00 37.91 121 SER A O 1
ATOM 941 N N . GLU A 1 122 ? -21.653 -6.564 -1.679 1.00 40.75 122 GLU A N 1
ATOM 942 C CA . GLU A 1 122 ? -22.568 -6.102 -0.632 1.00 40.75 122 GLU A CA 1
ATOM 943 C C . GLU A 1 122 ? -23.829 -5.466 -1.244 1.00 40.75 122 GLU A C 1
ATOM 945 O O . GLU A 1 122 ? -24.261 -4.386 -0.859 1.00 40.75 122 GLU A O 1
ATOM 950 N N . GLU A 1 123 ? -24.428 -6.153 -2.218 1.00 30.36 123 GLU A N 1
ATOM 951 C CA . GLU A 1 123 ? -25.872 -6.078 -2.476 1.00 30.36 123 GLU A CA 1
ATOM 952 C C . GLU A 1 123 ? -26.488 -7.445 -2.145 1.00 30.36 123 GLU A C 1
ATOM 954 O O . GLU A 1 123 ? -26.781 -8.254 -3.028 1.00 30.36 123 GLU A O 1
ATOM 959 N N . LYS A 1 124 ? -26.640 -7.726 -0.847 1.00 30.94 124 LYS A N 1
ATOM 960 C CA . LYS A 1 124 ? -27.688 -8.598 -0.305 1.00 30.94 124 LYS A CA 1
ATOM 961 C C . LYS A 1 124 ? -28.101 -8.121 1.075 1.00 30.94 124 LYS A C 1
ATOM 963 O O . LYS A 1 124 ? -27.190 -7.841 1.881 1.00 30.94 124 LYS A O 1
#

Sequence (124 aa):
MSTSSEECQNYIRVLLVGGDRLFTCGTNAFTPVCTNRTLSNLTEIHDQISGMARCPYSPRHNSTALLTAGGEVYAATAMDFPGRDPAIYRSLGVLPPLRTAQYNSKWLNVWKGIRWLFANSEEK

Mean predicted aligned error: 6.27 Å

Radius of gyration: 14.82 Å; Cα contacts (8 Å, |Δi|>4): 272; chains: 1; bounding box: 44×35×37 Å

Foldseek 3Di:
DDDPPVFQAWDWQDWADAPQKTWTWTLNRLFIKIFIDGVVDPPDTPDIDGCQQPYGNTPPWHKDWYQDNQRKIWIFTQRDNVRQWTWTWIDPHPDDIDIDDTPDCVGPNDDDRPPDPPPPPPPD

Solvent-accessible surface area (backbone atoms only — not comparable to full-atom values): 7263 Å² total; per-residue (Å²): 133,87,76,54,81,77,63,60,40,68,44,78,69,40,81,38,76,56,91,61,37,33,43,35,21,18,9,42,44,57,54,22,35,25,37,36,25,41,70,92,42,79,86,53,72,79,44,77,46,77,6,69,41,59,22,23,25,44,82,86,50,58,62,43,69,48,67,43,98,81,56,26,37,39,12,38,17,24,56,38,77,89,55,82,45,66,34,49,28,40,34,78,39,95,60,81,70,47,67,56,69,79,95,33,59,92,78,61,64,77,94,69,70,72,80,76,80,76,75,74,86,82,82,123

pLDDT: mean 86.11, std 16.77, range [30.36, 98.25]

InterPro domains:
  IPR001627 Sema domain [PS51004] (1-124)
  IPR015943 WD40/YVTN repeat-like-containing domain superfamily [G3DSA:2.130.10.10] (1-119)
  IPR027231 Semaphorin [PTHR11036] (4-109)
  IPR036352 Sema domain superfamily [SSF101912] (6-110)

Organism: Eschrichtius robustus (NCBI:txid9764)

Secondary structure (DSSP, 8-state):
----GGGGS--EEEEEEETTEEEEEE-TTTS-EEEEEESS-TT--SEEEE-TTTS-SSTTS--EEEE-TTS-EEEEEESSTTS--EEEEEESSSSPPEEPPTT-TTT--S----------S---

Nearest PDB structures (foldseek):
  3okw-assembly1_B  TM=9.433E-01  e=3.832E-10  Mus musculus
  3okw-assembly1_A  TM=9.372E-01  e=1.034E-09  Mus musculus
  7y4o-assembly1_A  TM=9.300E-01  e=2.497E-09  Rattus norvegicus
  7y4o-assembly1_B  TM=9.386E-01  e=7.520E-09  Rattus norvegicus
  1olz-assembly1_B  TM=8.893E-01  e=5.471E-08  Homo sapiens